Protein AF-A0A973FN51-F1 (afdb_monomer_lite)

Foldseek 3Di:
DEQQPVLRKDKDAWAADPVRAFGFWIWIDNPPDIDTDDDPDTPPGFHPWDWYQDVVVSAIDIGDGDHPPPPPVPDDDPDDPPPPGPDPDDDDDDDDDDDDDDDDDDD

pLDDT: mean 71.84, std 25.76, range [28.95, 97.5]

Secondary structure (DSSP, 8-state):
-EEETTTTEEEEEEEE-TTS-EEEEEEEE-SS-EEEE--SS-PPP-EEEEEEEETTTTEEEEEEEE-TT-------SS-----------SS-------PPP------

Structure (mmCIF, N/CA/C/O backbone):
data_AF-A0A973FN51-F1
#
_entry.id   AF-A0A973FN51-F1
#
loop_
_atom_site.group_PDB
_atom_site.id
_atom_site.type_symbol
_atom_site.label_atom_id
_atom_site.label_alt_id
_atom_site.label_comp_id
_atom_site.label_asym_id
_atom_site.label_entity_id
_atom_site.label_seq_id
_atom_site.pdbx_PDB_ins_code
_atom_site.Cartn_x
_atom_site.Cartn_y
_atom_site.Cartn_z
_atom_site.occupancy
_atom_site.B_iso_or_equiv
_atom_site.auth_seq_id
_atom_site.auth_comp_id
_atom_site.auth_asym_id
_atom_site.auth_atom_id
_atom_site.pdbx_PDB_model_num
ATOM 1 N N . MET A 1 1 ? -2.545 0.500 -2.889 1.00 91.75 1 MET A N 1
ATOM 2 C CA . MET A 1 1 ? -2.892 1.374 -1.749 1.00 91.75 1 MET A CA 1
ATOM 3 C C . MET A 1 1 ? -4.148 0.858 -1.075 1.00 91.75 1 MET A C 1
ATOM 5 O O . MET A 1 1 ? -4.956 0.226 -1.746 1.00 91.75 1 MET A O 1
ATOM 9 N N . VAL A 1 2 ? -4.274 1.086 0.229 1.00 94.31 2 VAL A N 1
ATOM 10 C CA . VAL A 1 2 ? -5.376 0.612 1.079 1.00 94.31 2 VAL A CA 1
ATOM 11 C C . VAL A 1 2 ? -5.584 1.583 2.241 1.00 94.31 2 VAL A C 1
ATOM 13 O O . VAL A 1 2 ? -4.643 2.279 2.613 1.00 94.31 2 VAL A O 1
ATOM 16 N N . TYR A 1 3 ? -6.782 1.629 2.814 1.00 94.81 3 TYR A N 1
ATOM 17 C CA . TYR A 1 3 ? -7.056 2.389 4.032 1.00 94.81 3 TYR A CA 1
ATOM 18 C C . TYR A 1 3 ? -6.879 1.497 5.271 1.00 94.81 3 TYR A C 1
ATOM 20 O O . TYR A 1 3 ? -7.483 0.431 5.349 1.00 94.81 3 TYR A O 1
ATOM 28 N N . ASP A 1 4 ? -6.022 1.911 6.204 1.00 91.69 4 ASP A N 1
ATOM 29 C CA . ASP A 1 4 ? -5.852 1.312 7.531 1.00 91.69 4 ASP A CA 1
ATOM 30 C C . ASP A 1 4 ? -6.796 2.013 8.509 1.00 91.69 4 ASP A C 1
ATOM 32 O O . ASP A 1 4 ? -6.491 3.088 9.033 1.00 91.69 4 ASP A O 1
ATOM 36 N N . GLU A 1 5 ? -7.955 1.401 8.743 1.00 89.75 5 GLU A N 1
ATOM 37 C CA . GLU A 1 5 ? -9.007 1.973 9.586 1.00 89.75 5 GLU A CA 1
ATOM 38 C C . GLU A 1 5 ? -8.561 2.152 11.043 1.00 89.75 5 GLU A C 1
ATOM 40 O O . GLU A 1 5 ? -8.966 3.116 11.687 1.00 89.75 5 GLU A O 1
ATOM 45 N N . ALA A 1 6 ? -7.683 1.284 11.563 1.00 88.75 6 ALA A N 1
ATOM 46 C CA . ALA A 1 6 ? -7.207 1.391 12.945 1.00 88.75 6 ALA A CA 1
ATOM 47 C C . ALA A 1 6 ? -6.326 2.625 13.174 1.00 88.75 6 ALA A C 1
ATOM 49 O O . ALA A 1 6 ? -6.244 3.120 14.298 1.00 88.75 6 ALA A O 1
ATOM 50 N N . ARG A 1 7 ? -5.650 3.110 12.126 1.00 88.19 7 ARG A N 1
ATOM 51 C CA . ARG A 1 7 ? -4.765 4.285 12.193 1.00 88.19 7 ARG A CA 1
ATOM 52 C C . ARG A 1 7 ? -5.353 5.517 11.516 1.00 88.19 7 ARG A C 1
ATOM 54 O O . ARG A 1 7 ? -4.800 6.600 11.665 1.00 88.19 7 ARG A O 1
ATOM 61 N N . GLY A 1 8 ? -6.453 5.362 10.783 1.00 91.38 8 GLY A N 1
ATOM 62 C CA . GLY A 1 8 ? -7.059 6.434 10.003 1.00 91.38 8 GLY A CA 1
ATOM 63 C C . GLY A 1 8 ? -6.177 6.913 8.847 1.00 91.38 8 GLY A C 1
ATOM 64 O O . GLY A 1 8 ? -6.238 8.084 8.485 1.00 91.38 8 GLY A O 1
ATOM 65 N N . GLN A 1 9 ? -5.344 6.036 8.279 1.00 94.38 9 GLN A N 1
ATOM 66 C CA . GLN A 1 9 ? -4.323 6.399 7.288 1.00 94.38 9 GLN A CA 1
ATOM 67 C C . GLN A 1 9 ? -4.478 5.610 5.990 1.00 94.38 9 GLN A C 1
ATOM 69 O O . GLN A 1 9 ? -4.888 4.453 5.996 1.00 94.38 9 GLN A O 1
ATOM 74 N N . VAL A 1 10 ? -4.086 6.201 4.859 1.00 96.69 10 VAL A N 1
ATOM 75 C CA . VAL A 1 10 ? -3.899 5.438 3.613 1.00 96.69 10 VAL A CA 1
ATOM 76 C C . VAL A 1 10 ? -2.468 4.933 3.561 1.00 96.69 10 VAL A C 1
ATOM 78 O O . VAL A 1 10 ? -1.532 5.706 3.728 1.00 96.69 10 VAL A O 1
ATOM 81 N N . VAL A 1 11 ? -2.296 3.648 3.274 1.00 95.19 11 VAL A N 1
ATOM 82 C CA . VAL A 1 11 ? -0.992 3.016 3.083 1.00 95.19 11 VAL A CA 1
ATOM 83 C C . VAL A 1 11 ? -0.779 2.713 1.604 1.00 95.19 11 VAL A C 1
ATOM 85 O O . VAL A 1 11 ? -1.612 2.086 0.940 1.00 95.19 11 VAL A O 1
ATOM 88 N N . LEU A 1 12 ? 0.366 3.139 1.085 1.00 95.62 12 LEU A N 1
ATOM 89 C CA . LEU A 1 12 ? 0.879 2.825 -0.240 1.00 95.62 12 LEU A CA 1
ATOM 90 C C . LEU A 1 12 ? 2.148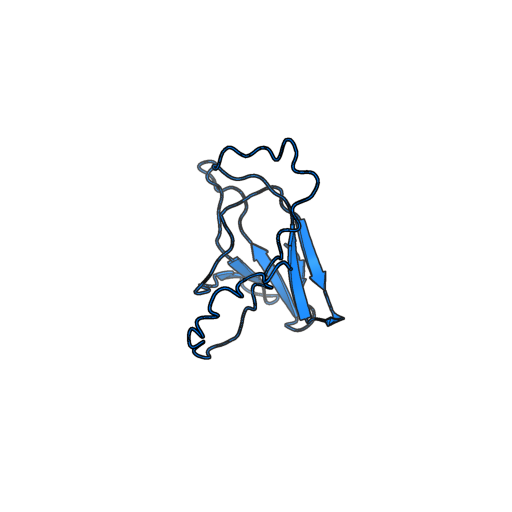 1.987 -0.087 1.00 95.62 12 LEU A C 1
ATOM 92 O O . LEU A 1 12 ? 2.987 2.275 0.758 1.00 95.62 12 LEU A O 1
ATOM 96 N N . PHE A 1 13 ? 2.284 0.957 -0.914 1.00 95.31 13 PHE A N 1
ATOM 97 C CA . PHE A 1 13 ? 3.484 0.137 -0.977 1.00 95.31 13 PHE A CA 1
ATOM 98 C C . PHE A 1 13 ? 3.892 -0.063 -2.433 1.00 95.31 13 PHE A C 1
ATOM 100 O O . PHE A 1 13 ? 3.040 -0.362 -3.269 1.00 95.31 13 PHE A O 1
ATOM 107 N N . GLY A 1 14 ? 5.187 0.056 -2.710 1.00 95.38 14 GLY A N 1
ATOM 108 C CA . GLY A 1 14 ? 5.807 -0.292 -3.980 1.00 95.38 14 GLY A CA 1
ATOM 109 C C . GLY A 1 14 ? 5.202 0.399 -5.202 1.00 95.38 14 GLY A C 1
ATOM 110 O O . GLY A 1 14 ? 4.793 1.555 -5.166 1.00 95.38 14 GLY A O 1
ATOM 111 N N . GLY A 1 15 ? 5.149 -0.324 -6.321 1.00 95.50 15 GLY A N 1
ATOM 112 C CA . GLY A 1 15 ? 4.767 0.230 -7.616 1.00 95.50 15 GLY A CA 1
ATOM 113 C C . GLY A 1 15 ? 5.918 0.182 -8.610 1.00 95.50 15 GLY A C 1
ATOM 114 O O . GLY A 1 15 ? 6.809 -0.665 -8.504 1.00 95.50 15 GLY A O 1
ATOM 115 N N . ARG A 1 16 ? 5.845 1.041 -9.628 1.00 94.12 16 ARG A N 1
ATOM 116 C CA . ARG A 1 16 ? 6.862 1.146 -10.672 1.00 94.12 16 ARG A CA 1
ATOM 117 C C . ARG A 1 16 ? 7.346 2.587 -10.750 1.00 94.12 16 ARG A C 1
ATOM 119 O O . ARG A 1 16 ? 6.531 3.475 -10.992 1.00 94.12 16 ARG A O 1
ATOM 126 N N . GLY A 1 17 ? 8.636 2.791 -10.518 1.00 93.25 17 GLY A N 1
ATOM 127 C CA . GLY A 1 17 ? 9.261 4.102 -10.610 1.00 93.25 17 GLY A CA 1
ATOM 128 C C . GLY A 1 17 ? 9.408 4.571 -12.056 1.00 93.25 17 GLY A C 1
ATOM 129 O O . GLY A 1 17 ? 9.114 3.839 -13.009 1.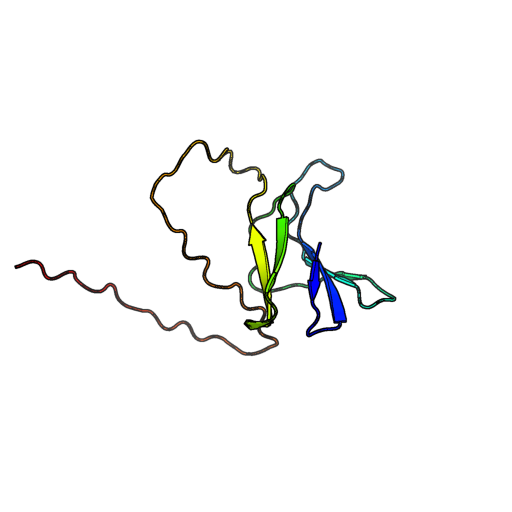00 93.25 17 GLY A O 1
ATOM 130 N N . TYR A 1 18 ? 9.853 5.816 -12.222 1.00 93.31 18 TYR A N 1
ATOM 131 C CA . TYR A 1 18 ? 9.968 6.454 -13.536 1.00 93.31 18 TYR A CA 1
ATOM 132 C C . TYR A 1 18 ? 10.966 5.731 -14.457 1.00 93.31 18 TYR A C 1
ATOM 134 O O . TYR A 1 18 ? 10.735 5.644 -15.662 1.00 93.31 18 TYR A O 1
ATOM 142 N N . GLY A 1 19 ? 12.033 5.148 -13.898 1.00 93.12 19 GLY A N 1
ATOM 143 C CA . GLY A 1 19 ? 13.009 4.336 -14.634 1.00 93.12 19 GLY A CA 1
ATOM 144 C C . GLY A 1 19 ? 12.520 2.922 -14.967 1.00 93.12 19 GLY A C 1
ATOM 145 O O . GLY A 1 19 ? 13.225 2.151 -15.617 1.00 93.12 19 GLY A O 1
ATOM 146 N N . GLY A 1 20 ? 11.297 2.570 -14.564 1.00 89.00 20 GLY A N 1
ATOM 147 C CA . GLY A 1 20 ? 10.706 1.258 -14.782 1.00 89.00 20 GLY A CA 1
ATOM 148 C C . GLY A 1 20 ? 11.043 0.230 -13.703 1.00 89.00 20 GLY A C 1
ATOM 149 O O . GLY A 1 20 ? 10.544 -0.896 -13.813 1.00 89.00 20 GLY A O 1
ATOM 150 N N . GLU A 1 21 ? 11.818 0.608 -12.687 1.00 92.75 21 GLU A N 1
ATOM 151 C CA . GLU A 1 21 ? 12.164 -0.206 -11.531 1.00 92.75 21 GLU A CA 1
ATOM 152 C C . GLU A 1 21 ? 10.943 -0.535 -10.676 1.00 92.75 21 GLU A C 1
ATOM 154 O O . GLU A 1 21 ? 10.037 0.284 -10.505 1.00 92.75 21 GLU A O 1
ATOM 159 N N . TYR A 1 22 ? 10.903 -1.748 -10.130 1.00 92.94 22 TYR A N 1
ATOM 160 C CA . TYR A 1 22 ? 9.951 -2.056 -9.073 1.00 92.94 22 TYR A CA 1
ATOM 161 C C . TYR A 1 22 ? 10.415 -1.399 -7.776 1.00 92.94 22 TYR 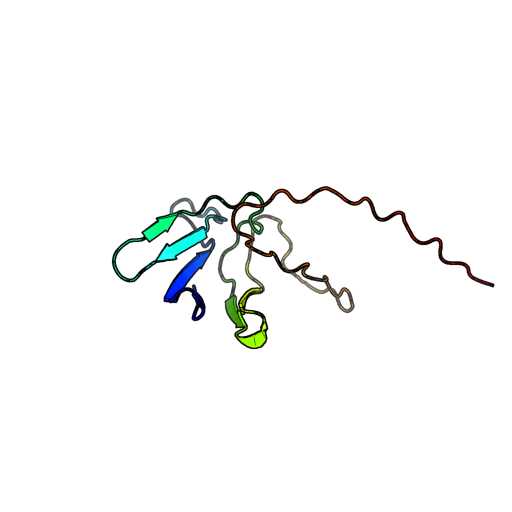A C 1
ATOM 163 O O . TYR A 1 22 ? 11.596 -1.455 -7.438 1.00 92.94 22 TYR A O 1
ATOM 171 N N . LEU A 1 23 ? 9.467 -0.836 -7.035 1.00 95.00 23 LEU A N 1
ATOM 172 C CA . LEU A 1 23 ? 9.716 -0.176 -5.756 1.00 95.00 23 LEU A CA 1
ATOM 173 C C . LEU A 1 23 ? 9.244 -1.053 -4.587 1.00 95.00 23 LEU A C 1
ATOM 175 O O . LEU A 1 23 ? 8.324 -1.865 -4.747 1.00 95.00 23 LEU A O 1
ATOM 179 N N . ASN A 1 24 ? 9.869 -0.891 -3.420 1.00 94.31 24 ASN A N 1
ATOM 180 C CA . ASN A 1 24 ? 9.497 -1.522 -2.144 1.00 94.31 24 ASN A CA 1
ATOM 181 C C . ASN A 1 24 ? 9.345 -0.514 -0.995 1.00 94.31 24 ASN A C 1
ATOM 183 O O . ASN A 1 24 ? 9.345 -0.900 0.174 1.00 94.31 24 ASN A O 1
ATOM 187 N N . ASP A 1 25 ? 9.260 0.771 -1.306 1.00 94.81 25 ASP A N 1
ATOM 188 C CA . ASP A 1 25 ? 8.991 1.801 -0.322 1.00 94.81 25 ASP A CA 1
ATOM 189 C C . ASP A 1 25 ? 7.554 1.699 0.199 1.00 94.81 25 ASP A C 1
ATOM 191 O O . ASP A 1 25 ? 6.634 1.240 -0.483 1.00 94.81 25 ASP A O 1
ATOM 195 N N . THR A 1 26 ? 7.370 2.107 1.453 1.00 94.94 26 THR A N 1
ATOM 196 C CA . THR A 1 26 ? 6.053 2.217 2.082 1.00 94.94 26 THR A CA 1
ATOM 197 C C . THR A 1 26 ? 5.809 3.672 2.427 1.00 94.94 26 THR A C 1
ATOM 199 O O . THR A 1 26 ? 6.663 4.313 3.034 1.00 94.94 26 THR A O 1
ATOM 202 N N . TRP A 1 27 ? 4.638 4.181 2.075 1.00 96.00 27 TRP A N 1
ATOM 203 C CA . TRP A 1 27 ? 4.216 5.543 2.369 1.00 96.00 27 TRP A CA 1
ATOM 204 C C . TRP A 1 27 ? 2.872 5.535 3.083 1.00 96.00 27 TRP A C 1
ATOM 206 O O . TRP A 1 27 ? 1.996 4.733 2.755 1.00 96.00 27 TRP A O 1
ATOM 216 N N . THR A 1 28 ? 2.692 6.456 4.024 1.00 96.62 28 THR A N 1
ATOM 217 C CA . THR A 1 28 ? 1.409 6.699 4.687 1.00 96.62 28 THR A CA 1
ATOM 218 C C . THR A 1 28 ? 0.919 8.110 4.429 1.00 96.62 28 THR A C 1
ATOM 220 O O . THR A 1 28 ? 1.709 9.052 4.457 1.00 96.62 28 THR A O 1
ATOM 223 N N . TRP A 1 29 ? -0.385 8.252 4.231 1.00 96.06 29 TRP A N 1
ATOM 224 C CA . TRP A 1 29 ? -1.082 9.529 4.143 1.00 96.06 29 TRP A CA 1
ATOM 225 C C . TRP A 1 29 ? -2.034 9.680 5.320 1.00 96.06 29 TRP A C 1
ATOM 227 O O . TRP A 1 29 ? -2.848 8.791 5.575 1.00 96.06 29 TRP A O 1
ATOM 237 N N . ASP A 1 30 ? -1.939 10.811 6.009 1.00 93.69 30 ASP A N 1
ATOM 238 C CA . ASP A 1 30 ? -2.733 11.141 7.199 1.00 93.69 30 ASP A CA 1
ATOM 239 C C . ASP A 1 30 ? -3.943 12.050 6.914 1.00 93.69 30 ASP A C 1
ATOM 241 O O . ASP A 1 30 ? -4.664 12.423 7.834 1.00 93.69 30 ASP A O 1
ATOM 245 N N . GLY A 1 31 ? -4.172 12.416 5.650 1.00 96.12 31 GLY A N 1
ATOM 246 C CA . GLY A 1 31 ? -5.165 13.422 5.257 1.00 96.12 31 GLY A CA 1
ATOM 247 C C . GLY A 1 31 ? -4.548 14.726 4.752 1.00 96.12 31 GLY A C 1
ATOM 248 O O . GLY A 1 31 ? -5.201 15.427 3.983 1.00 96.12 31 GLY A O 1
ATOM 249 N N . ASN A 1 32 ? -3.292 15.006 5.114 1.00 97.50 32 ASN A N 1
ATOM 250 C CA . ASN A 1 32 ? -2.600 16.260 4.815 1.00 97.50 32 ASN A CA 1
ATOM 251 C C . ASN A 1 32 ? -1.223 16.065 4.170 1.00 97.50 32 ASN A C 1
ATOM 253 O O . ASN A 1 32 ? -0.837 16.869 3.321 1.00 97.50 32 ASN A O 1
ATOM 257 N N . SER A 1 33 ? -0.457 15.056 4.594 1.00 96.62 33 SER A N 1
ATOM 258 C CA . SER A 1 33 ? 0.926 14.837 4.156 1.00 96.62 33 SER A CA 1
ATOM 259 C C . SER A 1 33 ? 1.247 13.365 3.916 1.00 96.62 33 SER A C 1
ATOM 261 O O . SER A 1 33 ? 0.766 12.470 4.612 1.00 96.62 33 SER A O 1
ATOM 263 N N . TRP A 1 34 ? 2.112 13.114 2.929 1.00 97.31 34 TRP A N 1
ATOM 264 C CA . TRP A 1 34 ? 2.707 11.800 2.698 1.00 97.31 34 TRP A CA 1
ATOM 265 C C . TRP A 1 34 ? 3.985 11.675 3.523 1.00 97.31 34 TRP A C 1
ATOM 267 O O . TRP A 1 34 ? 4.872 12.520 3.427 1.00 97.31 34 TRP A O 1
ATOM 277 N N . THR A 1 35 ? 4.094 10.599 4.296 1.00 96.19 35 THR A N 1
ATOM 278 C CA . THR A 1 35 ? 5.293 10.252 5.064 1.00 96.19 35 THR A CA 1
ATOM 279 C C . THR A 1 35 ? 5.835 8.921 4.574 1.00 96.19 35 THR A C 1
ATOM 281 O O . THR A 1 35 ? 5.100 7.933 4.537 1.00 96.19 35 THR A O 1
ATOM 284 N N . GLN A 1 36 ? 7.113 8.880 4.203 1.00 95.31 36 GLN A N 1
ATOM 285 C CA . GLN A 1 36 ? 7.784 7.624 3.893 1.00 95.31 36 GLN A CA 1
ATOM 286 C C . GLN A 1 36 ? 8.126 6.898 5.192 1.00 95.31 36 GLN A C 1
ATOM 288 O O . GLN A 1 36 ? 8.670 7.492 6.123 1.00 95.31 36 GLN A O 1
ATOM 293 N N . LEU A 1 37 ? 7.812 5.609 5.250 1.00 90.69 37 LEU A N 1
ATOM 294 C CA . LEU A 1 37 ? 8.190 4.740 6.353 1.00 90.69 37 LEU A CA 1
ATOM 295 C C . LEU A 1 37 ? 9.469 3.971 6.009 1.00 90.69 37 LEU A C 1
ATOM 297 O O . LEU A 1 37 ? 9.664 3.537 4.874 1.00 90.69 37 LEU A O 1
ATOM 301 N N . ASN A 1 38 ? 10.285 3.704 7.031 1.00 88.44 38 ASN A N 1
ATOM 302 C CA . ASN A 1 38 ? 11.499 2.889 6.937 1.00 88.44 38 ASN A CA 1
ATOM 303 C C . ASN A 1 38 ? 11.401 1.650 7.849 1.00 88.44 38 ASN A C 1
ATOM 305 O O . ASN A 1 38 ? 12.095 1.576 8.866 1.00 88.44 38 ASN A O 1
ATOM 309 N N . PRO A 1 39 ? 10.519 0.678 7.546 1.00 82.88 39 PRO A N 1
ATOM 310 C CA . PRO A 1 39 ? 10.418 -0.537 8.342 1.00 82.88 39 PRO A CA 1
ATOM 311 C C . PRO A 1 39 ? 11.677 -1.400 8.179 1.00 82.88 39 PRO A C 1
ATOM 313 O O . PRO A 1 39 ? 12.224 -1.525 7.084 1.00 82.88 39 PRO A O 1
ATOM 316 N N . ALA A 1 40 ? 12.110 -2.045 9.267 1.00 84.94 40 ALA A N 1
ATOM 317 C CA . ALA A 1 40 ? 13.301 -2.903 9.271 1.00 84.94 40 ALA A CA 1
ATOM 318 C C . ALA A 1 40 ? 13.202 -4.078 8.280 1.00 84.94 40 ALA A C 1
ATOM 320 O O . ALA A 1 40 ? 14.213 -4.534 7.756 1.00 84.94 40 ALA A O 1
ATOM 321 N N . ASN A 1 41 ? 11.978 -4.539 8.007 1.00 82.12 41 ASN A N 1
ATOM 322 C CA . ASN A 1 41 ? 11.678 -5.554 7.008 1.00 82.12 41 ASN A CA 1
ATOM 323 C C . ASN A 1 41 ? 10.614 -5.006 6.056 1.00 82.12 41 ASN A C 1
ATOM 325 O O . ASN A 1 41 ? 9.521 -4.647 6.493 1.00 82.12 41 ASN A O 1
ATOM 329 N N . SER A 1 42 ? 10.929 -4.963 4.763 1.00 86.44 42 SER A N 1
ATOM 330 C CA . SER A 1 42 ? 9.996 -4.566 3.704 1.00 86.44 42 SER A CA 1
ATOM 331 C C . SER A 1 42 ? 9.745 -5.750 2.770 1.00 86.44 42 SER A C 1
ATOM 333 O O . SER A 1 42 ? 10.691 -6.488 2.479 1.00 86.44 42 SER A O 1
ATOM 335 N N . PRO A 1 43 ? 8.517 -5.948 2.259 1.00 89.00 43 PRO A N 1
ATOM 336 C CA . PRO A 1 43 ? 8.285 -6.929 1.206 1.00 89.00 43 PRO A CA 1
ATOM 337 C C . PRO A 1 43 ? 9.158 -6.650 -0.029 1.00 89.00 43 PRO A C 1
ATOM 339 O O . PRO A 1 43 ? 9.566 -5.515 -0.276 1.00 89.00 43 PRO A O 1
ATOM 342 N N . THR A 1 44 ? 9.415 -7.675 -0.846 1.00 90.19 44 THR A N 1
ATOM 343 C CA . THR A 1 44 ? 10.148 -7.501 -2.111 1.00 90.19 44 THR A CA 1
ATOM 344 C C . THR A 1 44 ? 9.444 -6.501 -3.021 1.00 90.19 44 THR A C 1
ATOM 346 O O . THR A 1 44 ? 8.211 -6.539 -3.151 1.00 90.19 44 THR A O 1
ATOM 349 N N . ALA A 1 45 ? 10.246 -5.667 -3.683 1.00 92.69 45 ALA A N 1
ATOM 350 C CA . ALA A 1 45 ? 9.792 -4.664 -4.631 1.00 92.69 45 ALA A CA 1
ATOM 351 C C . ALA A 1 45 ? 8.875 -5.267 -5.693 1.00 92.69 45 ALA A C 1
ATOM 353 O O . ALA A 1 45 ? 9.221 -6.278 -6.302 1.00 92.69 45 ALA A O 1
ATOM 354 N N . ARG A 1 46 ? 7.699 -4.669 -5.904 1.00 93.19 46 ARG A N 1
ATOM 355 C CA . ARG A 1 46 ? 6.695 -5.201 -6.838 1.00 93.19 46 ARG A CA 1
ATOM 356 C C . ARG A 1 46 ? 5.705 -4.145 -7.307 1.00 93.19 46 ARG A C 1
ATOM 358 O O . ARG A 1 46 ? 5.395 -3.200 -6.589 1.00 93.19 46 ARG A O 1
ATOM 365 N N . SER A 1 47 ? 5.105 -4.369 -8.471 1.00 92.56 47 SER A N 1
ATOM 3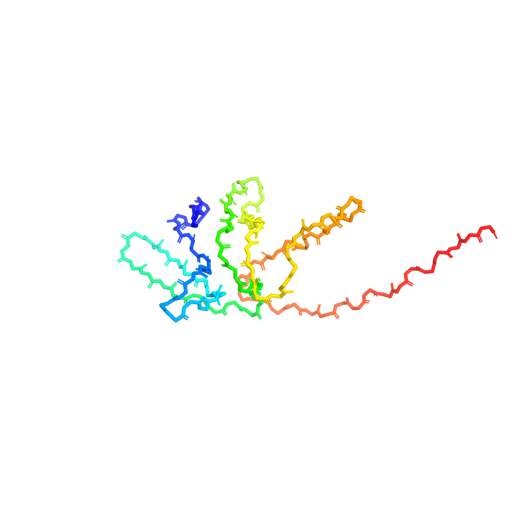66 C CA . SER A 1 47 ? 3.967 -3.583 -8.973 1.00 92.56 47 SER A CA 1
ATOM 367 C C . SER A 1 47 ? 2.813 -4.494 -9.387 1.00 92.56 47 SER A C 1
ATOM 369 O O . SER A 1 47 ? 2.958 -5.714 -9.383 1.00 92.56 47 SER A O 1
ATOM 371 N N . ARG A 1 48 ? 1.649 -3.918 -9.715 1.00 91.56 48 ARG A N 1
ATOM 372 C CA . ARG A 1 48 ? 0.418 -4.667 -10.054 1.00 91.56 48 ARG A CA 1
ATOM 373 C C . ARG A 1 48 ? -0.039 -5.658 -8.972 1.00 91.56 48 ARG A C 1
ATOM 375 O O . ARG A 1 48 ? -0.660 -6.671 -9.275 1.00 91.56 48 ARG A O 1
ATOM 382 N N . HIS A 1 49 ? 0.313 -5.386 -7.724 1.00 87.94 49 HIS A N 1
ATOM 383 C CA . HIS A 1 49 ? -0.148 -6.134 -6.562 1.00 87.94 49 HIS A CA 1
ATOM 384 C C . HIS A 1 49 ? -1.519 -5.608 -6.102 1.00 87.94 49 HIS A C 1
ATOM 386 O O . HIS A 1 49 ? -1.940 -4.515 -6.489 1.00 87.94 49 HIS A O 1
ATOM 392 N N . SER A 1 50 ? -2.186 -6.360 -5.233 1.00 90.69 50 SER A N 1
ATOM 393 C CA . SER A 1 50 ? -3.414 -5.947 -4.548 1.00 90.69 50 SER A CA 1
ATOM 394 C C . SER A 1 50 ? -3.162 -5.810 -3.049 1.00 90.69 50 SER A C 1
ATOM 396 O O . SER A 1 50 ? -2.347 -6.543 -2.487 1.00 90.69 50 SER A O 1
ATOM 398 N N . MET A 1 51 ? -3.856 -4.871 -2.402 1.00 91.50 51 MET A N 1
ATOM 399 C CA . MET A 1 51 ? -3.785 -4.647 -0.955 1.00 91.50 51 MET A CA 1
ATOM 400 C C . MET A 1 51 ? -5.193 -4.629 -0.360 1.00 91.50 51 MET A C 1
ATOM 402 O O . MET A 1 51 ? -6.092 -4.048 -0.965 1.00 91.50 51 MET A O 1
ATOM 406 N N . ALA A 1 52 ? -5.367 -5.225 0.819 1.00 89.69 52 ALA A N 1
ATOM 407 C CA . ALA A 1 52 ? -6.625 -5.229 1.565 1.00 89.69 52 ALA A CA 1
ATOM 408 C C . ALA A 1 52 ? -6.372 -5.067 3.069 1.00 89.69 52 ALA A C 1
ATOM 410 O O . ALA A 1 52 ? -5.349 -5.527 3.576 1.00 89.69 52 ALA A O 1
ATOM 411 N N . TYR A 1 53 ? -7.296 -4.411 3.770 1.00 86.88 53 TYR A N 1
ATOM 412 C CA . TYR A 1 53 ? -7.261 -4.276 5.222 1.00 86.88 53 TYR A CA 1
ATOM 413 C C . TYR A 1 53 ? -8.130 -5.363 5.854 1.00 86.88 53 TYR A C 1
ATOM 415 O O . TYR A 1 53 ? -9.292 -5.529 5.488 1.00 86.88 53 TYR A O 1
ATOM 423 N N . ALA A 1 54 ? -7.550 -6.118 6.778 1.00 87.12 54 ALA A N 1
ATOM 424 C CA . ALA A 1 54 ? -8.220 -7.150 7.550 1.00 87.12 54 ALA A CA 1
ATOM 425 C C . ALA A 1 54 ? -8.502 -6.591 8.952 1.00 87.12 54 ALA A C 1
ATOM 427 O O . ALA A 1 54 ? -7.602 -6.512 9.791 1.00 87.12 54 ALA A O 1
ATOM 428 N N . ALA A 1 55 ? -9.742 -6.142 9.174 1.00 85.12 55 ALA A N 1
ATOM 429 C CA . ALA A 1 55 ? -10.132 -5.400 10.375 1.00 85.12 55 ALA A CA 1
ATOM 430 C C . ALA A 1 55 ? -10.049 -6.234 11.663 1.00 85.12 55 ALA A C 1
ATOM 432 O O . ALA A 1 55 ? -9.659 -5.716 12.706 1.00 85.12 55 ALA A O 1
ATOM 433 N N . THR A 1 56 ? -10.355 -7.530 11.587 1.00 90.69 56 THR A N 1
ATOM 434 C CA . THR A 1 56 ? -10.291 -8.465 12.721 1.00 90.69 56 THR A CA 1
ATOM 435 C C . THR A 1 56 ? -8.877 -8.625 13.280 1.00 90.69 56 THR A C 1
ATOM 437 O O . THR A 1 56 ? -8.704 -8.782 14.485 1.00 90.69 56 THR A O 1
ATOM 440 N N . GLU A 1 57 ? -7.861 -8.541 12.423 1.00 86.81 57 GLU A N 1
ATOM 441 C CA . GLU A 1 57 ? -6.448 -8.665 12.781 1.00 86.81 57 GLU A CA 1
ATOM 442 C C . GLU A 1 57 ? -5.718 -7.317 12.824 1.00 86.81 57 GLU A C 1
ATOM 444 O O . GLU A 1 57 ? -4.548 -7.277 13.208 1.00 86.81 57 GLU A O 1
ATOM 449 N N . GLN A 1 58 ? -6.383 -6.234 12.404 1.00 86.94 58 GLN A N 1
ATOM 450 C CA . GLN A 1 58 ? -5.821 -4.894 12.211 1.00 86.94 58 GLN A CA 1
ATOM 451 C C . GLN A 1 58 ? -4.544 -4.906 11.357 1.00 86.94 58 GLN A C 1
ATOM 453 O O . GLN A 1 58 ? -3.522 -4.298 11.695 1.00 86.94 58 GLN A O 1
ATOM 458 N N . ARG A 1 59 ? -4.593 -5.647 10.245 1.00 85.50 59 ARG A N 1
ATOM 459 C CA . ARG A 1 59 ? -3.445 -5.886 9.359 1.00 85.50 59 ARG A CA 1
ATOM 460 C C . ARG A 1 59 ? -3.747 -5.512 7.924 1.00 85.50 59 ARG A C 1
ATOM 462 O O . ARG A 1 59 ? -4.875 -5.607 7.457 1.00 85.50 59 ARG A O 1
ATOM 469 N N . ILE A 1 60 ? -2.688 -5.167 7.203 1.00 87.12 60 ILE A N 1
ATOM 470 C CA . ILE A 1 60 ? -2.725 -5.018 5.753 1.00 87.12 60 ILE A CA 1
ATOM 471 C C . ILE A 1 60 ? -2.178 -6.291 5.123 1.00 87.12 60 ILE A C 1
ATOM 473 O O . ILE A 1 60 ? -1.070 -6.728 5.433 1.00 87.12 60 ILE A O 1
ATOM 477 N N . ILE A 1 61 ? -2.953 -6.860 4.209 1.00 87.69 61 ILE A N 1
ATOM 478 C CA . ILE A 1 61 ? -2.568 -8.005 3.396 1.00 87.69 61 ILE A CA 1
ATOM 479 C C . ILE A 1 61 ? -2.148 -7.502 2.018 1.00 87.69 61 ILE A C 1
ATOM 481 O O . ILE A 1 61 ? -2.868 -6.733 1.382 1.00 87.69 61 ILE A O 1
ATOM 485 N N . LEU A 1 62 ? -0.984 -7.956 1.557 1.00 87.81 62 LEU A N 1
ATOM 486 C CA . LEU A 1 62 ? -0.424 -7.678 0.238 1.00 87.81 62 LEU A CA 1
ATOM 487 C C . LEU A 1 62 ? -0.377 -8.983 -0.562 1.00 87.81 62 LEU A C 1
ATOM 489 O O . LEU A 1 62 ? 0.250 -9.948 -0.125 1.00 87.81 62 LEU A O 1
ATOM 493 N N . PHE A 1 63 ? -1.004 -9.014 -1.736 1.00 84.00 63 PHE A N 1
ATOM 494 C CA . PHE A 1 63 ? -1.082 -10.214 -2.570 1.00 84.00 63 PHE A CA 1
ATOM 495 C C . PHE A 1 63 ? -0.665 -9.953 -4.021 1.00 84.00 63 PHE A C 1
ATOM 497 O O . PHE A 1 63 ? -0.930 -8.892 -4.591 1.00 84.00 63 PHE A O 1
ATOM 504 N N . GLY A 1 64 ? -0.043 -10.965 -4.630 1.00 86.38 64 GLY A N 1
ATOM 505 C CA . GLY A 1 64 ? 0.338 -10.965 -6.038 1.00 86.38 64 GLY A CA 1
ATOM 506 C C . GLY A 1 64 ? 1.373 -9.896 -6.399 1.00 86.38 64 GLY A C 1
ATOM 507 O O . GLY A 1 64 ? 2.226 -9.514 -5.587 1.00 86.38 64 GLY A O 1
ATOM 508 N N . GLY A 1 65 ? 1.273 -9.426 -7.641 1.00 88.94 65 GLY A N 1
ATOM 509 C CA . GLY A 1 65 ? 2.196 -8.482 -8.258 1.00 88.94 65 GLY A CA 1
ATOM 510 C C . GLY A 1 65 ? 3.307 -9.140 -9.070 1.00 88.94 65 GLY A C 1
ATOM 511 O O . GLY A 1 65 ? 3.479 -10.355 -9.071 1.00 88.94 65 GLY A O 1
ATOM 512 N N . MET A 1 66 ? 4.045 -8.298 -9.785 1.00 87.06 66 MET A N 1
ATOM 513 C CA . MET A 1 66 ? 5.206 -8.661 -10.596 1.00 87.06 66 MET A CA 1
ATOM 514 C C . MET A 1 66 ? 6.457 -8.009 -10.012 1.00 87.06 66 MET A C 1
ATOM 516 O O . MET A 1 66 ? 6.375 -6.887 -9.507 1.00 87.06 66 MET A O 1
ATOM 520 N N . ASN A 1 67 ? 7.597 -8.687 -10.122 1.00 81.25 67 ASN A N 1
ATOM 521 C CA . ASN A 1 67 ? 8.922 -8.191 -9.754 1.00 81.25 67 ASN A CA 1
ATOM 522 C C . ASN A 1 67 ? 9.996 -8.681 -10.755 1.00 81.25 67 ASN A C 1
ATOM 524 O O . ASN A 1 67 ? 9.682 -9.418 -11.691 1.00 81.25 67 ASN A O 1
ATOM 528 N N . TYR A 1 68 ? 11.249 -8.227 -10.613 1.00 68.06 68 TYR A N 1
ATOM 529 C CA . TYR A 1 68 ? 12.350 -8.570 -11.537 1.00 68.06 68 TYR A CA 1
ATOM 530 C C . TYR A 1 68 ? 12.852 -10.009 -11.418 1.00 68.06 68 TYR A C 1
ATOM 532 O O . TYR A 1 68 ? 13.619 -10.446 -12.272 1.00 68.06 68 TYR A O 1
ATOM 540 N N . ASP A 1 69 ? 12.382 -10.769 -10.431 1.00 61.25 69 ASP A N 1
ATOM 541 C CA . ASP A 1 69 ? 12.892 -12.112 -10.147 1.00 61.25 69 ASP A CA 1
ATOM 542 C C . ASP A 1 69 ? 12.459 -13.162 -11.188 1.00 61.25 69 ASP A C 1
ATOM 544 O O . ASP A 1 69 ? 12.654 -14.355 -10.981 1.00 61.25 69 ASP A O 1
ATOM 548 N N . GLY A 1 70 ? 11.866 -12.759 -12.320 1.00 45.97 70 GLY A N 1
ATOM 549 C CA . GLY A 1 70 ? 11.594 -13.632 -13.466 1.00 45.97 70 GLY A CA 1
ATOM 550 C C . GLY A 1 70 ? 10.568 -14.740 -13.214 1.00 45.97 70 GLY A C 1
ATOM 551 O O . GLY A 1 70 ? 10.145 -15.402 -14.162 1.00 45.97 70 GLY A O 1
ATOM 552 N N . VAL A 1 71 ? 10.098 -14.924 -11.980 1.00 46.53 71 VAL A N 1
ATOM 553 C CA . VAL A 1 71 ? 9.021 -15.857 -11.669 1.00 46.53 71 VAL A CA 1
ATOM 554 C C . VAL A 1 71 ? 7.693 -15.187 -12.015 1.00 46.53 71 VAL A C 1
ATOM 556 O O . VAL A 1 71 ? 6.955 -14.694 -11.167 1.00 46.53 71 VAL A O 1
ATOM 559 N N . GLN A 1 72 ? 7.352 -15.223 -13.304 1.00 44.81 72 GLN A N 1
ATOM 560 C CA . GLN A 1 72 ? 5.962 -15.473 -13.675 1.00 44.81 72 GLN A CA 1
ATOM 561 C C . GLN A 1 72 ? 5.550 -16.699 -12.851 1.00 44.81 72 GLN A C 1
ATOM 563 O O . GLN A 1 72 ? 6.171 -17.750 -13.006 1.00 44.81 72 GLN A O 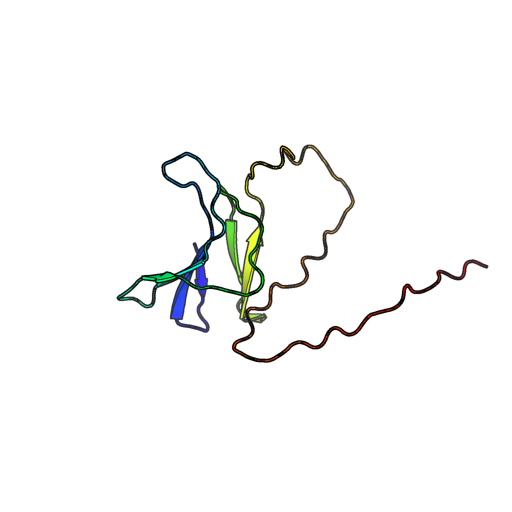1
ATOM 568 N N . LEU A 1 73 ? 4.587 -16.590 -11.931 1.00 42.34 73 LEU A N 1
ATOM 569 C CA . LEU A 1 73 ? 4.046 -17.757 -11.226 1.00 42.34 73 LEU A CA 1
ATOM 570 C C . LEU A 1 73 ? 3.293 -18.637 -12.239 1.00 42.34 73 LEU A C 1
ATOM 572 O O . LEU A 1 73 ? 2.068 -18.707 -12.253 1.00 42.34 73 LEU A O 1
ATOM 576 N N . ILE A 1 74 ? 4.026 -19.320 -13.116 1.00 43.56 74 ILE A N 1
ATOM 577 C CA . ILE A 1 74 ? 3.526 -20.410 -13.937 1.00 43.56 74 ILE A CA 1
ATOM 578 C C . ILE A 1 74 ? 3.621 -21.646 -13.042 1.00 43.56 74 ILE A C 1
ATOM 580 O O . ILE A 1 74 ? 4.597 -22.383 -13.062 1.00 43.56 74 ILE A O 1
ATOM 584 N N . ARG A 1 75 ? 2.570 -21.815 -12.231 1.00 43.97 75 ARG A N 1
ATOM 585 C CA . ARG A 1 75 ? 2.253 -22.964 -11.365 1.00 43.97 75 ARG A CA 1
ATOM 586 C C . ARG A 1 75 ? 3.219 -23.258 -10.205 1.00 43.97 75 ARG A C 1
ATOM 588 O O . ARG A 1 75 ? 4.280 -23.843 -10.383 1.00 43.97 75 ARG A O 1
ATOM 595 N N . ARG A 1 76 ? 2.691 -23.120 -8.985 1.00 38.97 76 ARG A N 1
ATOM 596 C CA . ARG A 1 76 ? 2.783 -24.194 -7.983 1.00 38.97 76 ARG A CA 1
ATOM 597 C C . ARG A 1 76 ? 1.391 -24.504 -7.445 1.00 38.97 76 ARG A C 1
ATOM 599 O O . ARG A 1 76 ? 0.763 -23.689 -6.780 1.00 38.97 76 ARG A O 1
ATOM 606 N N . VAL A 1 77 ? 0.904 -25.691 -7.794 1.00 40.47 77 VAL A N 1
ATOM 607 C CA . VAL A 1 77 ? -0.101 -26.404 -7.005 1.00 40.47 77 VAL A CA 1
ATOM 608 C C . VAL A 1 77 ? 0.617 -26.844 -5.729 1.00 40.47 77 VAL A C 1
ATOM 610 O O . VAL A 1 77 ? 1.658 -27.486 -5.827 1.00 40.47 77 VAL A O 1
ATOM 613 N N . GLY A 1 78 ? 0.078 -26.505 -4.558 1.00 37.84 78 GLY A N 1
ATOM 614 C CA . GLY A 1 78 ? 0.412 -27.201 -3.309 1.00 37.84 78 GLY A CA 1
ATOM 615 C C . GLY A 1 78 ? 1.494 -26.608 -2.403 1.00 37.84 78 GLY A C 1
ATOM 616 O O . GLY A 1 78 ? 1.865 -27.278 -1.447 1.00 37.84 78 GLY A O 1
ATOM 617 N N . GLU A 1 79 ? 1.963 -25.379 -2.616 1.00 32.88 79 GLU A N 1
ATOM 618 C CA . GLU A 1 79 ? 2.794 -24.698 -1.613 1.00 32.88 79 GLU A CA 1
ATOM 619 C C . GLU A 1 79 ? 2.029 -23.528 -1.010 1.00 32.88 79 GLU A C 1
ATOM 621 O O . GLU A 1 79 ? 1.967 -22.427 -1.555 1.00 32.88 79 GLU A O 1
ATOM 626 N N . SER A 1 80 ? 1.415 -23.796 0.139 1.00 31.31 80 SER A N 1
ATOM 627 C CA . SER A 1 80 ? 0.998 -22.759 1.068 1.00 31.31 80 SER A CA 1
ATOM 628 C C . SER A 1 80 ? 2.257 -22.030 1.525 1.00 31.31 80 SER A C 1
ATOM 630 O O . SER A 1 80 ? 2.942 -22.474 2.445 1.00 31.31 80 SER A O 1
ATOM 632 N N . TYR A 1 81 ? 2.597 -20.919 0.875 1.00 31.27 81 TYR A N 1
ATOM 633 C CA . TYR A 1 81 ? 3.474 -19.947 1.507 1.00 31.27 81 TYR A CA 1
ATOM 634 C C . TYR A 1 81 ? 2.708 -19.430 2.721 1.00 31.27 81 TYR A C 1
ATOM 636 O O . TYR A 1 81 ? 1.749 -18.670 2.580 1.00 31.27 81 TYR A O 1
ATOM 644 N N . PHE A 1 82 ? 3.089 -19.893 3.911 1.00 28.95 82 PHE A N 1
ATOM 645 C CA . PHE A 1 82 ? 2.720 -19.212 5.138 1.00 28.95 82 PHE A CA 1
ATOM 646 C C . PHE A 1 82 ? 3.339 -17.822 5.031 1.00 28.95 82 PHE A C 1
ATOM 648 O O . PHE A 1 82 ? 4.545 -17.643 5.187 1.00 28.95 82 PHE A O 1
ATOM 655 N N . LEU A 1 83 ? 2.513 -16.847 4.655 1.00 30.17 83 LEU A N 1
ATOM 656 C CA . LEU A 1 83 ? 2.825 -15.452 4.878 1.00 30.17 83 LEU A CA 1
ATOM 657 C C . LEU A 1 83 ? 2.865 -15.318 6.396 1.00 30.17 83 LEU A C 1
ATOM 659 O O . LEU A 1 83 ? 1.823 -15.159 7.031 1.00 30.17 83 LEU A O 1
ATOM 663 N N . GLU A 1 84 ? 4.055 -15.452 6.981 1.00 29.75 84 GLU A N 1
ATOM 664 C CA . GLU A 1 84 ? 4.294 -14.876 8.295 1.00 29.75 84 GLU A CA 1
ATOM 665 C C . GLU A 1 84 ? 3.765 -13.440 8.197 1.00 29.75 84 GLU A C 1
ATOM 667 O O . GLU A 1 84 ? 4.167 -12.705 7.282 1.00 29.75 84 GLU A O 1
ATOM 672 N N . PRO A 1 85 ? 2.780 -13.053 9.020 1.00 32.19 85 PRO A N 1
ATOM 673 C CA . PRO A 1 85 ? 2.252 -11.708 8.970 1.00 32.19 85 PRO A CA 1
ATOM 674 C C . PRO A 1 85 ? 3.434 -10.764 9.159 1.00 32.19 85 PRO A C 1
ATOM 676 O O . PRO A 1 85 ? 4.123 -10.827 10.175 1.00 32.19 85 PRO A O 1
ATOM 679 N N . VAL A 1 86 ? 3.693 -9.906 8.170 1.00 37.09 86 VAL A N 1
ATOM 680 C CA . VAL A 1 86 ? 4.604 -8.776 8.351 1.00 37.09 86 VAL A CA 1
ATOM 681 C C . VAL A 1 86 ? 3.929 -7.894 9.383 1.00 37.09 86 VAL A C 1
ATOM 683 O O . VAL A 1 86 ? 3.058 -7.085 9.062 1.00 37.09 86 VAL A O 1
ATOM 686 N N . VAL A 1 87 ? 4.247 -8.125 10.653 1.00 36.72 87 VAL A N 1
ATOM 687 C CA . VAL A 1 87 ? 3.716 -7.292 11.708 1.00 36.72 87 VAL A CA 1
ATOM 688 C C . VAL A 1 87 ? 4.578 -6.048 11.768 1.00 36.72 87 VAL A C 1
ATOM 690 O O . VAL A 1 87 ? 5.741 -6.087 12.166 1.00 36.72 87 VAL A O 1
ATOM 693 N N . LEU A 1 88 ? 3.997 -4.930 11.351 1.00 34.69 88 LEU A N 1
ATOM 694 C CA . LEU A 1 88 ? 4.539 -3.612 11.632 1.00 34.69 88 LEU A CA 1
ATOM 695 C C . LEU A 1 88 ? 4.328 -3.341 13.127 1.00 34.69 88 LEU A C 1
ATOM 697 O O . LEU A 1 88 ? 3.343 -2.725 13.530 1.00 34.69 88 LEU A O 1
ATOM 701 N N . TYR A 1 89 ? 5.219 -3.865 13.967 1.00 29.69 89 TYR A N 1
ATOM 702 C CA . TYR A 1 89 ? 5.283 -3.457 15.363 1.00 29.69 89 TYR A CA 1
ATOM 703 C C . TYR A 1 89 ? 6.055 -2.141 15.450 1.00 29.69 89 TYR A C 1
ATOM 705 O O . TYR A 1 89 ? 7.198 -2.038 15.000 1.00 29.69 89 TYR A O 1
ATOM 713 N N . GLY A 1 90 ? 5.411 -1.134 16.043 1.00 33.81 90 GLY A N 1
ATOM 714 C CA . GLY A 1 90 ? 6.109 0.022 16.590 1.00 33.81 90 GLY A CA 1
ATOM 715 C C . GLY A 1 90 ? 7.200 -0.436 17.562 1.00 33.81 90 GLY A C 1
ATOM 716 O O . GLY A 1 90 ? 7.039 -1.441 18.250 1.00 33.81 90 GLY A O 1
ATOM 717 N N . SER A 1 91 ? 8.316 0.292 17.538 1.00 48.69 91 SER A N 1
ATOM 718 C CA . SER A 1 91 ? 9.527 0.161 18.360 1.00 48.69 91 SER A CA 1
ATOM 719 C C . SER A 1 91 ? 9.454 -0.844 19.522 1.00 48.69 91 SER A C 1
ATOM 721 O O . SER A 1 91 ? 9.031 -0.511 20.628 1.00 48.69 91 SER A O 1
ATOM 723 N N . GLY A 1 92 ? 9.945 -2.056 19.275 1.00 33.03 92 GLY A N 1
ATOM 724 C CA . GLY A 1 92 ? 10.179 -3.071 20.293 1.00 33.03 92 GLY A CA 1
ATOM 725 C C . GLY A 1 92 ? 11.053 -4.175 19.716 1.00 33.03 92 GLY A C 1
ATOM 726 O O . GLY A 1 92 ? 10.721 -4.778 18.700 1.00 33.03 92 GLY A O 1
ATOM 727 N N . THR A 1 93 ? 12.214 -4.387 20.320 1.00 35.56 93 THR A N 1
ATOM 728 C CA . THR A 1 93 ? 13.223 -5.373 19.926 1.00 35.56 93 THR A CA 1
ATOM 729 C C . THR A 1 93 ? 12.613 -6.777 19.848 1.00 35.56 93 THR A C 1
ATOM 731 O O . THR A 1 93 ? 12.071 -7.264 20.838 1.00 35.56 93 THR A O 1
ATOM 734 N N . VAL A 1 94 ? 12.735 -7.457 18.703 1.00 38.75 94 VAL A N 1
ATOM 735 C CA . VAL A 1 94 ? 12.418 -8.890 18.595 1.00 38.75 94 VAL A CA 1
ATOM 736 C C . VAL A 1 94 ? 13.712 -9.685 18.723 1.00 38.75 94 VAL A C 1
ATOM 738 O O . VAL A 1 94 ? 14.588 -9.635 17.861 1.00 38.75 94 VAL A O 1
ATOM 741 N N . SER A 1 95 ? 13.827 -10.422 19.824 1.00 35.00 95 SER A N 1
ATOM 742 C CA . SER A 1 95 ? 14.872 -11.417 20.050 1.00 35.00 95 SER A CA 1
ATOM 743 C C . SER A 1 95 ? 14.637 -12.633 19.148 1.00 35.00 95 SER A C 1
ATOM 745 O O . SER A 1 95 ? 13.550 -13.208 19.146 1.00 35.00 95 SER A O 1
ATOM 747 N N . LEU A 1 96 ? 15.665 -13.059 18.409 1.00 36.12 96 LEU A N 1
ATOM 748 C CA . LEU A 1 96 ? 15.646 -14.287 17.607 1.00 36.12 96 LEU A CA 1
ATOM 749 C C . LEU A 1 96 ? 15.589 -15.526 18.518 1.00 36.12 96 LEU A C 1
ATOM 751 O O . LEU A 1 96 ? 16.613 -15.993 19.016 1.00 36.12 96 LEU A O 1
ATOM 755 N N . GLY A 1 97 ? 14.399 -16.093 18.707 1.00 30.52 97 GLY A N 1
ATOM 756 C CA . GLY A 1 97 ? 14.246 -17.462 19.195 1.00 30.52 97 GLY A CA 1
ATOM 757 C C . GLY A 1 97 ? 14.495 -18.441 18.050 1.00 30.52 97 GLY A C 1
ATOM 758 O O . GLY A 1 97 ? 13.651 -18.589 17.172 1.00 30.52 97 GLY A O 1
ATOM 759 N N . ARG A 1 98 ? 15.654 -19.111 18.031 1.00 44.62 98 ARG A N 1
ATOM 760 C CA . ARG A 1 98 ? 15.899 -20.241 17.121 1.00 44.62 98 ARG A CA 1
ATOM 761 C C . ARG A 1 98 ? 14.932 -21.376 17.472 1.00 44.62 98 ARG A C 1
ATOM 763 O O . ARG A 1 98 ? 15.104 -22.007 18.512 1.00 44.62 98 ARG A O 1
ATOM 770 N N . SER A 1 99 ? 13.965 -21.680 16.610 1.00 38.94 99 SER A N 1
ATOM 771 C CA . SER A 1 99 ? 13.286 -22.976 16.646 1.00 38.94 99 SER A CA 1
ATOM 772 C C . SER A 1 99 ? 14.164 -24.008 15.932 1.00 38.94 99 SER A C 1
ATOM 774 O O . SER A 1 99 ? 14.552 -23.856 14.774 1.00 38.94 99 SER A O 1
ATOM 776 N N . ALA A 1 100 ? 14.562 -25.039 16.674 1.00 40.97 100 ALA A N 1
ATOM 777 C CA . ALA A 1 100 ? 15.273 -26.193 16.140 1.00 40.97 100 ALA A CA 1
ATOM 778 C C . ALA A 1 100 ? 14.349 -27.010 15.212 1.00 40.97 100 ALA A C 1
ATOM 780 O O . ALA A 1 100 ? 13.137 -27.041 15.436 1.00 40.97 100 ALA A O 1
ATOM 781 N N . PRO A 1 101 ? 14.888 -27.715 14.201 1.00 40.84 101 PRO A N 1
ATOM 782 C CA . PRO A 1 101 ? 14.079 -28.576 13.349 1.00 40.84 101 PRO A CA 1
ATOM 783 C C . PRO A 1 101 ? 13.524 -29.755 14.157 1.00 40.84 101 PRO A C 1
ATOM 785 O O . PRO A 1 101 ? 14.269 -30.528 14.765 1.00 40.84 101 PRO A O 1
ATOM 788 N N . HIS A 1 102 ? 12.200 -29.909 14.140 1.00 39.12 102 HIS A N 1
ATOM 789 C CA . HIS A 1 102 ? 11.527 -31.084 14.678 1.00 39.12 102 HIS A CA 1
ATOM 790 C C . HIS A 1 102 ? 11.930 -32.296 13.822 1.00 39.12 102 HIS A C 1
ATOM 792 O O . HIS A 1 102 ? 11.596 -32.371 12.640 1.00 39.12 102 HIS A O 1
ATOM 798 N N . LYS A 1 103 ? 12.674 -33.254 14.396 1.00 46.31 103 LYS A N 1
ATOM 799 C CA . LYS A 1 103 ? 12.891 -34.553 13.746 1.00 46.31 103 LYS A CA 1
ATOM 800 C C . LYS A 1 103 ? 11.542 -35.254 13.606 1.00 46.31 103 LYS A C 1
ATOM 802 O O . LYS A 1 103 ? 10.912 -35.590 14.607 1.00 46.31 103 LYS A O 1
ATOM 807 N N . HIS A 1 104 ? 11.134 -35.497 12.365 1.00 36.22 104 HIS A N 1
ATOM 808 C CA . HIS A 1 104 ? 10.066 -36.428 12.037 1.00 36.22 104 HIS A CA 1
ATOM 8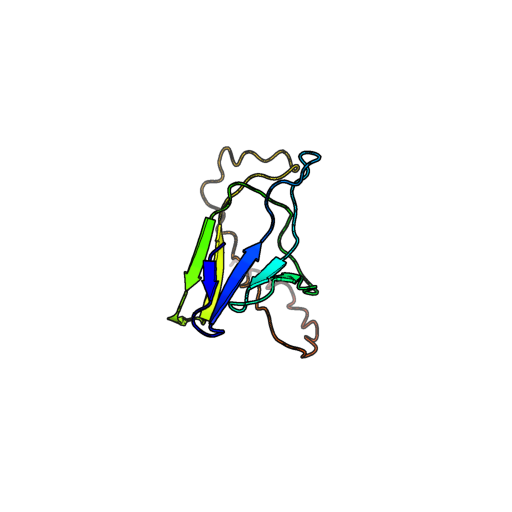09 C C . HIS A 1 104 ? 10.509 -37.829 12.488 1.00 36.22 104 HIS A C 1
ATOM 811 O O . HIS A 1 104 ? 11.445 -38.400 11.929 1.00 36.22 104 HIS A O 1
ATOM 817 N N . ARG A 1 105 ? 9.871 -38.371 13.527 1.00 39.59 105 ARG A N 1
ATOM 818 C CA . ARG A 1 105 ? 9.957 -39.793 13.864 1.00 39.59 105 ARG A CA 1
ATOM 819 C C . ARG A 1 105 ? 8.913 -40.502 13.004 1.00 39.59 105 ARG A C 1
ATOM 821 O O . ARG A 1 105 ? 7.720 -40.302 13.204 1.00 39.59 105 ARG A O 1
ATOM 828 N N . GLN A 1 106 ? 9.362 -41.251 12.003 1.00 40.03 106 GLN A N 1
ATOM 829 C CA . GLN A 1 106 ? 8.561 -42.323 11.417 1.00 40.03 106 GLN A CA 1
ATOM 830 C C . GLN A 1 106 ? 8.871 -43.612 12.181 1.00 40.03 106 GLN A C 1
ATOM 832 O O . GLN A 1 106 ? 10.042 -43.832 12.478 1.00 40.03 106 GLN A O 1
ATOM 837 N N . GLY A 1 107 ? 7.825 -44.397 12.470 1.00 48.69 107 GLY A N 1
ATOM 838 C CA . GLY A 1 107 ? 7.876 -45.825 12.830 1.00 48.69 107 GLY A CA 1
ATOM 839 C C . GLY A 1 107 ? 8.729 -46.191 14.030 1.00 48.69 107 GLY A C 1
ATOM 840 O O . GLY A 1 107 ? 9.924 -46.478 13.823 1.00 48.69 107 GLY A O 1
#

Sequence (107 aa):
MVYDEARGQVVLFGGRGYGGEYLNDTWTWDGNSWTQLNPANSPTARSRHSMAYAATEQRIILFGGMNYDGVQLIRRVGESYFLEPVVLYGSGTVSLGRSAPHKHRQG

Radius of gyration: 17.12 Å; chains: 1; bounding box: 26×62×35 Å